Protein AF-A0A8S1JRQ9-F1 (afdb_monomer_lite)

Radius of gyration: 29.04 Å; chains: 1; bounding box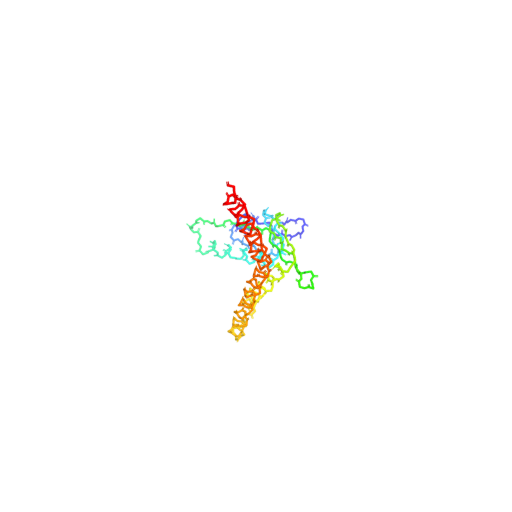: 56×47×86 Å

Structure (mmCIF, N/CA/C/O backbone):
data_AF-A0A8S1JRQ9-F1
#
_entry.id   AF-A0A8S1JRQ9-F1
#
loop_
_atom_site.group_PDB
_atom_site.id
_atom_site.type_symbol
_atom_site.label_atom_id
_atom_site.label_alt_id
_atom_site.label_comp_id
_atom_site.label_asym_id
_atom_site.label_entity_id
_atom_site.label_seq_id
_atom_site.pdbx_PDB_ins_code
_atom_site.Cartn_x
_atom_site.Cartn_y
_atom_site.Cartn_z
_atom_site.occupancy
_atom_site.B_iso_or_equiv
_atom_site.auth_seq_id
_atom_site.auth_comp_id
_atom_site.auth_asym_id
_atom_site.auth_atom_id
_atom_site.pdbx_PDB_model_num
ATOM 1 N N . MET A 1 1 ? -25.146 -6.035 11.690 1.00 70.75 1 MET A N 1
ATOM 2 C CA . MET A 1 1 ? -24.044 -6.296 12.647 1.00 70.75 1 MET A CA 1
ATOM 3 C C . MET A 1 1 ? -22.843 -6.888 11.926 1.00 70.75 1 MET A C 1
ATOM 5 O O . MET A 1 1 ? -21.746 -6.391 12.123 1.00 70.75 1 MET A O 1
ATOM 9 N N . PHE A 1 2 ? -23.060 -7.849 11.030 1.00 82.31 2 PHE A N 1
ATOM 10 C CA . PHE A 1 2 ? -22.049 -8.337 10.097 1.00 82.31 2 PHE A CA 1
ATOM 11 C C . PHE A 1 2 ? -22.573 -8.262 8.660 1.00 82.31 2 PHE A C 1
ATOM 13 O O . PHE A 1 2 ? -23.787 -8.152 8.466 1.00 82.31 2 PHE A O 1
ATOM 20 N N . ASP A 1 3 ? -21.678 -8.304 7.680 1.00 85.69 3 ASP A N 1
ATOM 21 C CA . ASP A 1 3 ? -22.031 -8.532 6.280 1.00 85.69 3 ASP A CA 1
ATOM 22 C C . ASP A 1 3 ? -22.358 -10.031 6.030 1.00 85.69 3 ASP A C 1
ATOM 24 O O . ASP A 1 3 ? -22.179 -10.869 6.925 1.00 85.69 3 ASP A O 1
ATOM 28 N N . PRO A 1 4 ? -22.828 -10.416 4.828 1.00 89.31 4 PRO A N 1
ATOM 29 C CA . PRO A 1 4 ? -23.092 -11.818 4.490 1.00 89.31 4 PRO A CA 1
ATOM 30 C C . PRO A 1 4 ? -21.874 -12.749 4.623 1.00 89.31 4 PRO A C 1
ATOM 32 O O . PRO A 1 4 ? -22.044 -13.954 4.804 1.00 89.31 4 PRO A O 1
ATOM 35 N N . LYS A 1 5 ? -20.649 -12.209 4.562 1.00 87.38 5 LYS A N 1
ATOM 36 C CA . LYS A 1 5 ? -19.386 -12.936 4.757 1.00 87.38 5 LYS A CA 1
ATOM 37 C C . LYS A 1 5 ? -18.920 -12.953 6.219 1.00 87.38 5 LYS A C 1
ATOM 39 O O . LYS A 1 5 ? -17.819 -13.422 6.494 1.00 87.38 5 LYS A O 1
ATOM 44 N N . LYS A 1 6 ? -19.764 -12.508 7.159 1.00 91.88 6 LYS A N 1
ATOM 45 C CA . LYS A 1 6 ? -19.490 -12.419 8.604 1.00 91.88 6 LYS A CA 1
ATOM 46 C C . LYS A 1 6 ? -18.386 -11.413 8.979 1.00 91.88 6 LYS A C 1
ATOM 48 O O . LYS A 1 6 ? -17.760 -11.558 10.025 1.00 91.88 6 LYS A O 1
ATOM 53 N N . GLN A 1 7 ? -18.177 -10.378 8.171 1.00 92.69 7 GLN A N 1
ATOM 54 C CA . GLN A 1 7 ? -17.266 -9.261 8.441 1.00 92.69 7 GLN A CA 1
ATOM 55 C C . GLN A 1 7 ? -17.974 -8.137 9.206 1.00 92.69 7 GLN A C 1
ATOM 57 O O . GLN A 1 7 ? -19.163 -7.885 9.007 1.00 92.69 7 GLN A O 1
ATOM 62 N N . LEU A 1 8 ? -17.250 -7.440 10.083 1.00 95.12 8 LEU A N 1
ATOM 63 C CA . LEU A 1 8 ? -17.769 -6.304 10.848 1.00 95.12 8 LEU A CA 1
ATOM 64 C C . LEU A 1 8 ? -17.965 -5.076 9.951 1.00 95.12 8 LEU A C 1
ATOM 66 O O . LEU A 1 8 ? -17.027 -4.617 9.304 1.00 95.12 8 LEU A O 1
ATOM 70 N N . LEU A 1 9 ? -19.175 -4.512 9.950 1.00 95.31 9 LEU A N 1
ATOM 71 C CA . LEU A 1 9 ? -19.476 -3.274 9.225 1.00 95.31 9 LEU A CA 1
ATOM 72 C C . LEU A 1 9 ? -18.917 -2.066 9.987 1.00 95.31 9 LEU A C 1
ATOM 74 O O . LEU A 1 9 ? -19.344 -1.812 11.123 1.00 95.31 9 LEU A O 1
ATOM 78 N N . VAL A 1 10 ? -18.043 -1.290 9.344 1.00 95.62 10 VAL A N 1
ATOM 79 C CA . VAL A 1 10 ? -17.538 -0.021 9.891 1.00 95.62 10 VAL A CA 1
ATOM 80 C C . VAL A 1 10 ? -18.093 1.202 9.153 1.00 95.62 10 VAL A C 1
ATOM 82 O O . VAL A 1 10 ? -18.727 1.087 8.097 1.00 95.62 10 VAL A O 1
ATOM 85 N N . ASP A 1 11 ? -17.957 2.373 9.767 1.00 94.44 11 ASP A N 1
ATOM 86 C CA . ASP A 1 11 ? -18.175 3.671 9.124 1.00 94.44 11 ASP A CA 1
ATOM 87 C C . ASP A 1 11 ? -16.890 4.205 8.462 1.00 94.44 11 ASP A C 1
ATOM 89 O O . ASP A 1 11 ? -15.847 3.546 8.467 1.00 94.44 11 ASP A O 1
ATOM 93 N N . ASP A 1 12 ? -16.964 5.412 7.897 1.00 94.69 12 ASP A N 1
ATOM 94 C CA . ASP A 1 12 ? -15.836 6.064 7.219 1.00 94.69 12 ASP A CA 1
ATOM 95 C C . ASP A 1 12 ? -14.702 6.452 8.182 1.00 94.69 12 ASP A C 1
ATOM 97 O O . ASP A 1 12 ? -13.650 6.895 7.742 1.00 94.69 12 ASP A O 1
ATOM 101 N N . TYR A 1 13 ? -14.876 6.286 9.493 1.00 95.12 13 TYR A N 1
ATOM 102 C CA . TYR A 1 13 ? -13.862 6.545 10.519 1.00 95.12 13 TYR A CA 1
ATOM 103 C C . TYR A 1 13 ? -13.372 5.252 11.182 1.00 95.12 13 TYR A C 1
ATOM 105 O O . TYR A 1 13 ? -12.676 5.310 12.200 1.00 95.12 13 TYR A O 1
ATOM 113 N N . LEU A 1 14 ? -13.715 4.099 10.592 1.00 96.25 14 LEU A N 1
ATOM 114 C CA . LEU A 1 14 ? -13.338 2.752 11.021 1.00 96.25 14 LEU A CA 1
ATOM 115 C C . LEU A 1 14 ? -13.926 2.333 12.375 1.00 96.25 14 LEU A C 1
ATOM 117 O O . LEU A 1 14 ? -13.417 1.419 13.028 1.00 96.25 14 LEU A O 1
ATOM 121 N N . LYS A 1 15 ? -15.026 2.967 12.794 1.00 95.19 15 LYS A N 1
ATOM 122 C CA . LYS A 1 15 ? -15.788 2.567 13.981 1.00 95.19 15 LYS A CA 1
ATOM 123 C C . LYS A 1 15 ? -16.842 1.547 13.605 1.00 95.19 15 LYS A C 1
ATOM 125 O O . LYS A 1 15 ? -17.473 1.655 12.554 1.00 95.19 15 LYS A O 1
ATOM 130 N N . ILE A 1 16 ? -17.092 0.571 14.473 1.00 95.12 16 ILE A N 1
ATOM 131 C CA . ILE A 1 16 ? -18.178 -0.379 14.226 1.00 95.12 16 ILE A CA 1
ATOM 132 C C . ILE A 1 16 ? -19.524 0.345 14.321 1.00 95.12 16 ILE A C 1
ATOM 134 O O . ILE A 1 16 ? -19.787 1.108 15.253 1.00 95.12 16 ILE A O 1
ATOM 138 N N . ARG A 1 17 ? -20.429 0.079 13.375 1.00 90.25 17 ARG A N 1
ATOM 139 C CA . ARG A 1 17 ? -21.698 0.829 13.282 1.00 90.25 17 ARG A CA 1
ATOM 140 C C . ARG A 1 17 ? -22.593 0.711 14.520 1.00 90.25 17 ARG A C 1
ATOM 142 O O . ARG A 1 17 ? -23.426 1.578 14.755 1.00 90.25 17 ARG A O 1
ATOM 149 N N . THR A 1 18 ? -22.434 -0.347 15.312 1.00 91.81 18 THR A N 1
ATOM 150 C CA . THR A 1 18 ? -23.216 -0.587 16.536 1.00 91.81 18 THR A CA 1
ATOM 151 C C . THR A 1 18 ? -22.615 0.048 17.791 1.00 91.81 18 THR A C 1
ATOM 153 O O . THR A 1 18 ? -23.298 0.108 18.807 1.00 91.81 18 THR A O 1
ATOM 156 N N . ASN A 1 19 ? -21.350 0.484 17.768 1.00 92.12 19 ASN A N 1
ATOM 157 C CA . ASN A 1 19 ? -20.678 1.073 18.926 1.00 92.12 19 ASN A CA 1
ATOM 158 C C . ASN A 1 19 ? -19.552 2.019 18.487 1.00 92.12 19 ASN A C 1
ATOM 160 O O . ASN A 1 19 ? -18.517 1.592 17.985 1.00 92.12 19 ASN A O 1
ATOM 164 N N . GLN A 1 20 ? -19.732 3.307 18.769 1.00 89.31 20 GLN A N 1
ATOM 165 C CA . GLN A 1 20 ? -18.825 4.382 18.361 1.00 89.31 20 GLN A CA 1
ATOM 166 C C . GLN A 1 20 ? -17.500 4.438 19.146 1.00 89.31 20 GLN A C 1
ATOM 168 O O . GLN A 1 20 ? -16.623 5.232 18.803 1.00 89.31 20 GLN A O 1
ATOM 173 N N . ASN A 1 21 ? -17.345 3.597 20.174 1.00 92.56 21 ASN A N 1
ATOM 174 C CA . ASN A 1 21 ? -16.122 3.466 20.971 1.00 92.56 21 ASN A CA 1
ATOM 175 C C . ASN A 1 21 ? -15.263 2.261 20.559 1.00 92.56 21 ASN A C 1
ATOM 177 O O . ASN A 1 21 ? -14.182 2.073 21.113 1.00 92.56 21 ASN A O 1
ATOM 181 N N . ILE A 1 22 ? -15.733 1.430 19.624 1.00 94.88 22 ILE A N 1
ATOM 182 C CA . ILE A 1 22 ? -15.002 0.255 19.144 1.00 94.88 22 ILE A CA 1
ATOM 183 C C . ILE A 1 22 ? -14.605 0.490 17.688 1.00 94.88 22 ILE A C 1
ATOM 185 O O . ILE A 1 22 ? -15.445 0.808 16.846 1.00 94.88 22 ILE A O 1
ATOM 189 N N . TYR A 1 23 ? -13.321 0.300 17.401 1.00 95.75 23 TYR A N 1
ATOM 190 C CA . TYR A 1 23 ? -12.744 0.414 16.065 1.00 95.75 23 TYR A CA 1
ATOM 191 C C . TYR A 1 23 ? -12.416 -0.967 15.509 1.00 95.75 23 TYR A C 1
ATOM 193 O O . TYR A 1 23 ? -12.222 -1.916 16.271 1.00 95.75 23 TYR A O 1
ATOM 201 N N . CYS A 1 24 ? -12.342 -1.080 14.187 1.00 96.12 24 CYS A N 1
ATOM 202 C CA . CYS A 1 24 ? -11.981 -2.325 13.525 1.00 96.12 24 CYS A CA 1
ATOM 203 C C . CYS A 1 24 ? -11.099 -2.068 12.297 1.00 96.12 24 CYS A C 1
ATOM 205 O O . CYS A 1 24 ? -11.337 -1.115 11.559 1.00 96.12 24 CYS A O 1
ATOM 207 N N . ALA A 1 25 ? -10.098 -2.925 12.088 1.00 96.50 25 ALA A N 1
ATOM 208 C CA . ALA A 1 25 ? -9.165 -2.871 10.963 1.00 96.50 25 ALA A CA 1
ATOM 209 C C . ALA A 1 25 ? -8.839 -4.280 10.443 1.00 96.50 25 ALA A C 1
ATOM 211 O O . ALA A 1 25 ? -9.051 -5.280 11.133 1.00 96.50 25 ALA A O 1
ATOM 212 N N . GLY A 1 26 ? -8.287 -4.338 9.236 1.00 95.44 26 GLY A N 1
ATOM 213 C CA . GLY A 1 26 ? -7.858 -5.545 8.550 1.00 95.44 26 GLY A CA 1
ATOM 214 C C . GLY A 1 26 ? -9.008 -6.390 8.011 1.00 95.44 26 GLY A C 1
ATOM 215 O O . GLY A 1 26 ? -10.133 -5.932 7.789 1.00 95.44 26 GLY A O 1
ATOM 216 N N . ASP A 1 27 ? -8.703 -7.666 7.805 1.00 95.25 27 ASP A N 1
ATOM 217 C CA . ASP A 1 27 ? -9.542 -8.609 7.060 1.00 95.25 27 ASP A CA 1
ATOM 218 C C . ASP A 1 27 ? -10.890 -8.921 7.734 1.00 95.25 27 ASP A C 1
ATOM 220 O O . ASP A 1 27 ? -11.824 -9.390 7.081 1.00 95.25 27 ASP A O 1
ATOM 224 N N . ILE A 1 28 ? -11.006 -8.651 9.039 1.00 94.88 28 ILE A N 1
ATOM 225 C CA . ILE A 1 28 ? -12.204 -8.929 9.842 1.00 94.88 28 ILE A CA 1
ATOM 226 C C . ILE A 1 28 ? -13.311 -7.876 9.662 1.00 94.88 28 ILE A C 1
ATOM 228 O O . ILE A 1 28 ? -14.465 -8.139 10.007 1.00 94.88 28 ILE A O 1
ATOM 232 N N . CYS A 1 29 ? -13.003 -6.700 9.106 1.00 94.44 29 CYS A N 1
ATOM 233 C CA . CYS A 1 29 ? -13.991 -5.651 8.841 1.00 94.44 29 CYS A CA 1
ATOM 234 C C . CYS A 1 29 ? -14.134 -5.295 7.369 1.00 94.44 29 CYS A C 1
ATOM 236 O O . CYS A 1 29 ? -13.250 -5.529 6.547 1.00 94.44 29 CYS A O 1
ATOM 238 N N . ILE A 1 30 ? -15.258 -4.656 7.063 1.00 94.44 30 ILE A N 1
ATOM 239 C CA . ILE A 1 30 ? -15.578 -4.097 5.759 1.00 94.44 30 ILE A CA 1
ATOM 240 C C . ILE A 1 30 ? -15.992 -2.633 5.911 1.00 94.44 30 ILE A C 1
ATOM 242 O O . ILE A 1 30 ? -16.908 -2.297 6.671 1.00 94.44 30 ILE A O 1
ATOM 246 N N . SER A 1 31 ? -15.268 -1.766 5.203 1.00 93.31 31 SER A N 1
ATOM 247 C CA . SER A 1 31 ? -15.554 -0.336 5.117 1.00 93.31 31 SER A CA 1
ATOM 248 C C . SER A 1 31 ? -16.579 -0.044 4.016 1.00 93.31 31 SER A C 1
ATOM 250 O O . SER A 1 31 ? -16.931 -0.921 3.221 1.00 93.31 31 SER A O 1
ATOM 252 N N . SER A 1 32 ? -17.046 1.203 3.945 1.00 89.75 32 SER A N 1
ATOM 253 C CA . SER A 1 32 ? -17.873 1.706 2.839 1.00 89.75 32 SER A CA 1
ATOM 254 C C . SER A 1 32 ? -17.171 1.618 1.478 1.00 89.75 32 SER A C 1
ATOM 256 O O . SER A 1 32 ? -17.846 1.470 0.461 1.00 89.75 32 SER A O 1
ATOM 258 N N . GLN A 1 33 ? -15.836 1.658 1.456 1.00 90.25 33 GLN A N 1
ATOM 259 C CA . GLN A 1 33 ? -15.036 1.571 0.240 1.00 90.25 33 GLN A CA 1
ATOM 260 C C . GLN A 1 33 ? -14.955 0.144 -0.326 1.00 90.25 33 GLN A C 1
ATOM 262 O O . GLN A 1 33 ? -14.694 -0.021 -1.517 1.00 90.25 33 GLN A O 1
ATOM 267 N N . ASN A 1 34 ? -15.211 -0.884 0.495 1.00 90.12 34 ASN A N 1
ATOM 268 C CA . ASN A 1 34 ? -15.092 -2.296 0.112 1.00 90.12 34 ASN A CA 1
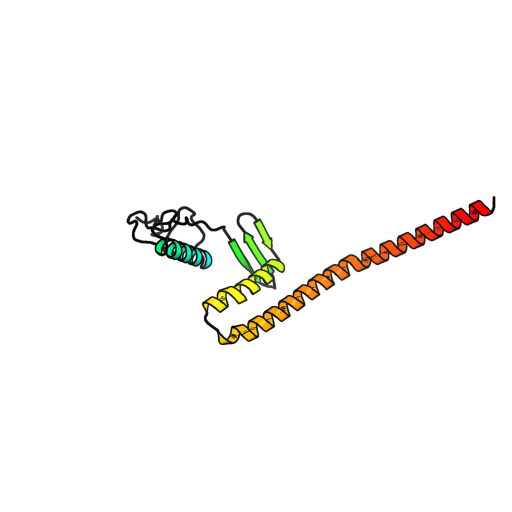ATOM 269 C C . ASN A 1 34 ? -13.743 -2.612 -0.569 1.00 90.12 34 ASN A C 1
ATOM 271 O O . ASN A 1 34 ? -13.676 -3.264 -1.612 1.00 90.12 34 ASN A O 1
ATOM 275 N N . GLU A 1 35 ? -12.664 -2.102 0.023 1.00 90.75 35 GLU A N 1
ATOM 276 C CA . GLU A 1 35 ? -11.305 -2.252 -0.477 1.00 90.75 35 GLU A CA 1
ATOM 277 C C . GLU A 1 35 ? -10.816 -3.708 -0.438 1.00 90.75 35 GLU A C 1
ATOM 279 O O . GLU A 1 35 ? -11.235 -4.523 0.395 1.00 90.75 35 GLU A O 1
ATOM 284 N N . THR A 1 36 ? -9.865 -4.030 -1.317 1.00 90.75 36 THR A N 1
ATOM 285 C CA . THR A 1 36 ? -9.195 -5.335 -1.305 1.00 90.75 36 THR A CA 1
ATOM 286 C C . THR A 1 36 ? -8.421 -5.533 -0.003 1.00 90.75 36 THR A C 1
ATOM 288 O O . THR A 1 36 ? -7.626 -4.686 0.411 1.00 90.75 36 THR A O 1
ATOM 291 N N . LYS A 1 37 ? -8.618 -6.700 0.613 1.00 92.44 37 LYS A N 1
ATOM 292 C CA . LYS A 1 37 ? -8.003 -7.090 1.885 1.00 92.44 37 LYS A CA 1
ATOM 293 C C . LYS A 1 37 ? -6.517 -7.384 1.692 1.00 92.44 37 LYS A C 1
ATOM 295 O O . LYS A 1 37 ? -6.130 -8.434 1.188 1.00 92.44 37 LYS A O 1
ATOM 300 N N . THR A 1 38 ? -5.700 -6.381 2.002 1.00 92.12 38 THR A N 1
ATOM 301 C CA . THR A 1 38 ? -4.244 -6.383 1.832 1.00 92.12 38 THR A CA 1
ATOM 302 C C . THR A 1 38 ? -3.567 -5.849 3.090 1.00 92.12 38 THR A C 1
ATOM 304 O O . THR A 1 38 ? -4.164 -5.073 3.838 1.00 92.12 38 THR A O 1
ATOM 307 N N . ALA A 1 39 ? -2.296 -6.208 3.296 1.00 89.81 39 ALA A N 1
ATOM 308 C CA . ALA A 1 39 ? -1.504 -5.680 4.408 1.00 89.81 39 ALA A CA 1
ATOM 309 C C . ALA A 1 39 ? -1.416 -4.142 4.379 1.00 89.81 39 ALA A C 1
ATOM 311 O O . ALA A 1 39 ? -1.586 -3.510 5.414 1.00 89.81 39 ALA A O 1
ATOM 312 N N . PHE A 1 40 ? -1.258 -3.547 3.190 1.00 88.56 40 PHE A N 1
ATOM 313 C CA . PHE A 1 40 ? -1.265 -2.092 3.011 1.00 88.56 40 PHE A CA 1
ATOM 314 C C . PHE A 1 40 ? -2.592 -1.460 3.457 1.00 88.56 40 PHE A C 1
ATOM 316 O O . PHE A 1 40 ? -2.600 -0.469 4.182 1.00 88.56 40 PHE A O 1
ATOM 323 N N . ALA A 1 41 ? -3.732 -2.051 3.081 1.00 93.06 41 ALA A N 1
ATOM 324 C CA . ALA A 1 41 ? -5.030 -1.551 3.526 1.00 93.06 41 ALA A CA 1
ATOM 325 C C . ALA A 1 41 ? -5.184 -1.629 5.052 1.00 93.06 41 ALA A C 1
ATOM 327 O O . ALA A 1 41 ? -5.652 -0.667 5.661 1.00 93.06 41 ALA A O 1
ATOM 328 N N . ALA A 1 42 ? -4.753 -2.736 5.665 1.00 94.38 42 ALA A N 1
ATOM 329 C CA . ALA A 1 42 ? -4.788 -2.923 7.113 1.00 94.38 42 ALA A CA 1
ATOM 330 C C . ALA A 1 42 ? -3.877 -1.928 7.857 1.00 94.38 42 ALA A C 1
ATOM 332 O O . ALA A 1 42 ? -4.279 -1.382 8.885 1.00 94.38 42 ALA A O 1
ATOM 333 N N . GLU A 1 43 ? -2.685 -1.653 7.323 1.00 92.69 43 GLU A N 1
ATOM 334 C CA . GLU A 1 43 ? -1.752 -0.649 7.847 1.00 92.69 43 GLU A CA 1
ATOM 335 C C . GLU A 1 43 ? -2.381 0.749 7.828 1.00 92.69 43 GLU A C 1
ATOM 337 O O . GLU A 1 43 ? -2.508 1.381 8.877 1.00 92.69 43 GLU A O 1
ATOM 342 N N . MET A 1 44 ? -2.900 1.183 6.675 1.00 94.06 44 MET A N 1
ATOM 343 C CA . MET A 1 44 ? -3.566 2.484 6.534 1.00 94.06 44 MET A CA 1
ATOM 344 C C . MET A 1 44 ? -4.790 2.625 7.452 1.00 94.06 44 MET A C 1
ATOM 346 O O . MET A 1 44 ? -5.059 3.706 7.983 1.00 94.06 44 MET A O 1
ATOM 350 N N . GLN A 1 45 ? -5.540 1.538 7.662 1.00 96.19 45 GLN A N 1
ATOM 351 C CA . GLN A 1 45 ? -6.642 1.512 8.626 1.00 96.19 45 GLN A CA 1
ATOM 352 C C . GLN A 1 45 ? -6.137 1.725 10.056 1.00 96.19 45 GLN A C 1
ATOM 354 O O . GLN A 1 45 ? -6.674 2.564 10.782 1.00 96.19 45 GLN A O 1
ATOM 359 N N . GLY A 1 46 ? -5.077 1.014 10.445 1.00 96.00 46 GLY A N 1
ATOM 360 C CA . GLY A 1 46 ? -4.429 1.170 11.745 1.00 96.00 46 GLY A CA 1
ATOM 361 C C . GLY A 1 46 ? -3.930 2.595 11.988 1.00 96.00 46 GLY A C 1
ATOM 362 O O . GLY A 1 46 ? -4.202 3.166 13.046 1.00 96.00 46 GLY A O 1
ATOM 363 N N . GLU A 1 47 ? -3.277 3.207 10.998 1.00 95.44 47 GLU A N 1
ATOM 364 C CA . GLU A 1 47 ? -2.793 4.588 11.088 1.00 95.44 47 GLU A CA 1
ATOM 365 C C . GLU A 1 47 ? -3.924 5.596 11.313 1.00 95.44 47 GLU A C 1
ATOM 367 O O . GLU A 1 47 ? -3.801 6.505 12.138 1.00 95.44 47 GLU A O 1
ATOM 372 N N . ILE A 1 48 ? -5.046 5.442 10.606 1.00 95.12 48 ILE A N 1
ATOM 373 C CA . ILE A 1 48 ? -6.193 6.347 10.743 1.00 95.12 48 ILE A CA 1
ATOM 374 C C . ILE A 1 48 ? -6.871 6.178 12.101 1.00 95.12 48 ILE A C 1
ATOM 376 O O . ILE A 1 48 ? -7.192 7.178 12.748 1.00 95.12 48 ILE A O 1
ATOM 380 N N . ILE A 1 49 ? -7.035 4.940 12.574 1.00 96.00 49 ILE A N 1
ATOM 381 C CA . ILE A 1 49 ? -7.557 4.672 13.920 1.00 96.00 49 ILE A CA 1
ATOM 382 C C . ILE A 1 49 ? -6.647 5.316 14.969 1.00 96.00 49 ILE A C 1
ATOM 384 O O . ILE A 1 49 ? -7.128 6.059 15.825 1.00 96.00 49 ILE A O 1
ATOM 388 N N . ALA A 1 50 ? -5.332 5.099 14.878 1.00 96.00 50 ALA A N 1
ATOM 389 C CA . ALA A 1 50 ? -4.362 5.680 15.801 1.00 96.00 50 ALA A CA 1
ATOM 390 C C . ALA A 1 50 ? -4.400 7.216 15.778 1.00 96.00 50 ALA A C 1
ATOM 392 O O . ALA A 1 50 ? -4.389 7.858 16.833 1.00 96.00 50 ALA A O 1
ATOM 393 N N . TYR A 1 51 ? -4.504 7.817 14.589 1.00 94.44 51 TYR A N 1
ATOM 394 C CA . TYR A 1 51 ? -4.644 9.261 14.433 1.00 94.44 51 TYR A CA 1
ATOM 395 C C . TYR A 1 51 ? -5.905 9.790 15.128 1.00 94.44 51 TYR A C 1
ATOM 397 O O . TYR A 1 51 ? -5.812 10.753 15.894 1.00 94.44 51 TYR A O 1
ATOM 405 N N . ASN A 1 52 ? -7.057 9.155 14.894 1.00 94.44 52 ASN A N 1
ATOM 406 C CA . ASN A 1 52 ? -8.348 9.565 15.450 1.00 94.44 52 ASN A CA 1
ATOM 407 C C . ASN A 1 52 ? -8.388 9.402 16.976 1.00 94.44 52 ASN A C 1
ATOM 409 O O . ASN A 1 52 ? -8.873 10.290 17.675 1.00 94.44 52 ASN A O 1
ATOM 413 N N . LEU A 1 53 ? -7.805 8.322 17.506 1.00 93.81 53 LEU A N 1
ATOM 414 C CA . LEU A 1 53 ? -7.677 8.098 18.948 1.00 93.81 53 LEU A CA 1
ATOM 415 C C . LEU A 1 53 ? -6.773 9.133 19.628 1.00 93.81 53 LEU A C 1
ATOM 417 O O . LEU A 1 53 ? -7.066 9.570 20.738 1.00 93.81 53 LEU A O 1
ATOM 421 N N . LYS A 1 54 ? -5.687 9.552 18.968 1.00 94.19 54 LYS A N 1
ATOM 422 C CA . LYS A 1 54 ? -4.764 10.569 19.497 1.00 94.19 54 LYS A CA 1
ATOM 423 C C . LYS A 1 54 ? -5.345 11.987 19.446 1.00 94.19 54 LYS A C 1
ATOM 425 O O . LYS A 1 54 ? -4.880 12.865 20.172 1.00 94.19 54 LYS A O 1
ATOM 430 N N . HIS A 1 55 ? -6.352 12.226 18.607 1.00 91.38 55 HIS A N 1
ATOM 431 C CA . HIS A 1 55 ? -6.923 13.554 18.376 1.00 91.38 55 HIS A CA 1
ATOM 432 C C . HIS A 1 55 ? -8.459 13.585 18.505 1.00 91.38 55 HIS A C 1
ATOM 434 O O . HIS A 1 55 ? -9.134 14.043 17.583 1.00 91.38 55 HIS A O 1
ATOM 440 N N . PRO A 1 56 ? -9.032 13.190 19.658 1.00 82.38 56 PRO A N 1
ATOM 441 C CA . PRO A 1 56 ? -10.482 13.032 19.814 1.00 82.38 56 PRO A CA 1
ATOM 442 C C . PRO A 1 56 ? -11.272 14.347 19.699 1.00 82.38 56 PRO A C 1
ATOM 444 O O . PRO A 1 56 ? -12.455 14.324 19.382 1.00 82.38 56 PRO A O 1
ATOM 447 N N . ASN A 1 57 ? -10.615 15.490 19.928 1.00 84.75 57 ASN A N 1
ATOM 448 C CA . ASN A 1 57 ? -11.225 16.826 19.889 1.00 84.75 57 ASN A CA 1
ATOM 449 C C . ASN A 1 57 ? -10.900 17.605 18.602 1.00 84.75 57 ASN A C 1
ATOM 451 O O . ASN A 1 57 ? -11.186 18.798 18.517 1.00 84.75 57 ASN A O 1
ATOM 455 N N . LYS A 1 58 ? -10.238 16.973 17.625 1.00 83.44 58 LYS A N 1
ATOM 456 C CA . LYS A 1 58 ? -9.967 17.572 16.311 1.00 83.44 58 LYS A CA 1
ATOM 457 C C . LYS A 1 58 ? -10.902 16.978 15.263 1.00 83.44 58 LYS A C 1
ATOM 459 O O . LYS A 1 58 ? -11.652 16.044 15.529 1.00 83.44 58 LYS A O 1
ATOM 464 N N . GLN A 1 59 ? -10.830 17.521 14.052 1.00 85.25 59 GLN A N 1
ATOM 465 C CA . GLN A 1 59 ? -11.486 16.924 12.900 1.00 85.25 59 GLN A CA 1
ATOM 466 C C . GLN A 1 59 ? -10.946 15.504 12.686 1.00 85.25 59 GLN A C 1
ATOM 468 O O . GLN A 1 59 ? -9.768 15.310 12.382 1.00 85.25 59 GLN A O 1
ATOM 473 N N . ILE A 1 60 ? -11.819 14.522 12.901 1.00 89.12 60 ILE A N 1
ATOM 474 C CA . ILE A 1 60 ? -11.531 13.108 12.675 1.00 89.12 60 ILE A CA 1
ATOM 475 C C . ILE A 1 60 ? -11.229 12.870 11.194 1.00 89.12 60 ILE A C 1
ATOM 477 O O . ILE A 1 60 ? -11.873 13.432 10.307 1.00 89.12 60 ILE A O 1
ATOM 481 N N . LYS A 1 61 ? -10.216 12.047 10.933 1.00 92.50 61 LYS A N 1
ATOM 482 C CA . LYS A 1 61 ? -9.768 11.692 9.591 1.00 92.50 61 LYS A CA 1
ATOM 483 C C . LYS A 1 61 ? -10.605 10.524 9.083 1.00 92.50 61 LYS A C 1
ATOM 485 O O . LYS A 1 61 ? -10.652 9.476 9.731 1.00 92.50 61 LYS A O 1
ATOM 490 N N . SER A 1 62 ? -11.254 10.715 7.939 1.00 94.50 62 SER A N 1
ATOM 491 C CA . SER A 1 62 ? -11.954 9.645 7.235 1.00 94.50 62 SER A CA 1
ATOM 492 C C . SER A 1 62 ? -10.966 8.719 6.526 1.00 94.50 62 SER A C 1
ATOM 494 O O . SER A 1 62 ? -9.896 9.141 6.076 1.00 94.50 62 SER A O 1
ATOM 496 N N . TYR A 1 63 ? -11.341 7.453 6.420 1.00 95.44 63 TYR A N 1
ATOM 497 C CA . TYR A 1 63 ? -10.617 6.420 5.713 1.00 95.44 63 TYR A CA 1
ATOM 498 C C . TYR A 1 63 ? -10.941 6.441 4.229 1.00 95.44 63 TYR A C 1
ATOM 500 O O . TYR A 1 63 ? -12.099 6.400 3.823 1.00 95.44 63 TYR A O 1
ATOM 508 N N . TRP A 1 64 ? -9.879 6.506 3.436 1.00 93.56 64 TRP A N 1
ATOM 509 C CA . TRP A 1 64 ? -9.913 6.329 1.998 1.00 93.56 64 TRP A CA 1
ATOM 510 C C . TRP A 1 64 ? -8.511 5.954 1.527 1.00 93.56 64 TRP A C 1
ATOM 512 O O . TRP A 1 64 ? -7.535 6.591 1.936 1.00 93.56 64 TRP A O 1
ATOM 522 N N . ILE A 1 65 ? -8.405 4.940 0.673 1.00 92.69 65 ILE A N 1
ATOM 523 C CA . ILE A 1 65 ? -7.142 4.559 0.029 1.00 92.69 65 ILE A CA 1
ATOM 524 C C . ILE A 1 65 ? -7.361 4.255 -1.451 1.00 92.69 65 ILE A C 1
ATOM 526 O O . ILE A 1 65 ? -8.401 3.706 -1.796 1.00 92.69 65 ILE A O 1
ATOM 530 N N . PRO A 1 66 ? -6.410 4.543 -2.346 1.00 89.31 66 PRO A N 1
ATOM 531 C CA . PRO A 1 66 ? -6.561 4.141 -3.730 1.00 89.31 66 PRO A CA 1
ATOM 532 C C . PRO A 1 66 ? -6.328 2.637 -3.909 1.00 89.31 66 PRO A C 1
ATOM 534 O O . PRO A 1 66 ? -5.484 2.041 -3.230 1.00 89.31 66 PRO A O 1
ATOM 537 N N . ASN A 1 67 ? -7.005 2.026 -4.880 1.00 87.31 67 ASN A N 1
ATOM 538 C CA . ASN A 1 67 ? -6.742 0.639 -5.265 1.00 87.31 67 ASN A CA 1
ATOM 539 C C . ASN A 1 67 ? -5.362 0.530 -5.918 1.00 87.31 67 ASN A C 1
ATOM 541 O O . ASN A 1 67 ? -5.192 0.856 -7.091 1.00 87.31 67 ASN A O 1
ATOM 545 N N . THR A 1 68 ? -4.368 0.078 -5.156 1.00 90.25 68 THR A N 1
ATOM 546 C CA . THR A 1 68 ? -2.977 0.008 -5.615 1.00 90.25 68 THR A CA 1
ATOM 547 C C . THR A 1 68 ? -2.421 -1.393 -5.435 1.00 90.25 68 THR A C 1
ATOM 549 O O . THR A 1 68 ? -2.459 -1.943 -4.334 1.00 90.25 68 THR A O 1
ATOM 552 N N . TYR A 1 69 ? -1.869 -1.961 -6.506 1.00 91.12 69 TYR A N 1
ATOM 553 C CA . TYR A 1 69 ? -1.290 -3.300 -6.499 1.00 91.12 69 TYR A CA 1
ATOM 554 C C . TYR A 1 69 ? 0.007 -3.338 -7.286 1.00 91.12 69 TYR A C 1
ATOM 556 O O . TYR A 1 69 ? 0.165 -2.675 -8.312 1.00 91.12 69 TYR A O 1
ATOM 564 N N . ILE A 1 70 ? 0.915 -4.195 -6.837 1.00 93.00 70 ILE A N 1
ATOM 565 C CA . ILE A 1 70 ? 2.093 -4.550 -7.607 1.00 93.00 70 ILE A CA 1
ATOM 566 C C . ILE A 1 70 ? 2.269 -6.061 -7.584 1.00 93.00 70 ILE A C 1
ATOM 568 O O . ILE A 1 70 ? 2.354 -6.681 -6.527 1.00 93.00 70 ILE A O 1
ATOM 572 N N . ILE A 1 71 ? 2.248 -6.669 -8.766 1.00 94.00 71 ILE A N 1
ATOM 573 C CA . ILE A 1 71 ? 2.173 -8.121 -8.920 1.00 94.00 71 ILE A CA 1
ATOM 574 C C . ILE A 1 71 ? 3.350 -8.576 -9.773 1.00 94.00 71 ILE A C 1
ATOM 576 O O . ILE A 1 71 ? 3.474 -8.192 -10.935 1.00 94.00 71 ILE A O 1
ATOM 580 N N . SER A 1 72 ? 4.224 -9.404 -9.202 1.00 94.56 72 SER A N 1
ATOM 581 C CA . SER A 1 72 ? 5.320 -10.035 -9.943 1.00 94.56 72 SER A CA 1
ATOM 582 C C . SER A 1 72 ? 4.777 -11.079 -10.919 1.00 94.56 72 SER A C 1
ATOM 584 O O . SER A 1 72 ? 3.977 -11.925 -10.530 1.00 94.56 72 SER A O 1
ATOM 586 N N . LEU A 1 73 ? 5.252 -11.054 -12.165 1.00 95.31 73 LEU A N 1
ATOM 587 C CA . LEU A 1 73 ? 4.942 -12.060 -13.189 1.00 95.31 73 LEU A CA 1
ATOM 588 C C . LEU A 1 73 ? 6.081 -13.080 -13.381 1.00 95.31 73 LEU A C 1
ATOM 590 O O . LEU A 1 73 ? 5.972 -13.981 -14.209 1.00 95.31 73 LEU A O 1
ATOM 594 N N . GLY A 1 74 ? 7.188 -12.931 -12.647 1.00 88.62 74 GLY A N 1
ATOM 595 C CA . GLY A 1 74 ? 8.425 -13.671 -12.898 1.00 88.62 74 GLY A CA 1
ATOM 596 C C . GLY A 1 74 ? 9.233 -13.096 -14.068 1.00 88.62 74 GLY A C 1
ATOM 597 O O . GLY A 1 74 ? 8.820 -12.150 -14.738 1.00 88.62 74 GLY A O 1
ATOM 598 N N . GLY A 1 75 ? 10.443 -13.625 -14.283 1.00 91.12 75 GLY A N 1
ATOM 599 C CA . GLY A 1 75 ? 11.297 -13.228 -15.411 1.00 91.12 75 GLY A CA 1
ATOM 600 C C . GLY A 1 75 ? 11.603 -11.726 -15.486 1.00 91.12 75 GLY A C 1
ATOM 601 O O . GLY A 1 75 ? 11.596 -11.169 -16.580 1.00 91.12 75 GLY A O 1
ATOM 602 N N . TRP A 1 76 ? 11.849 -11.074 -14.341 1.00 91.94 76 TRP A N 1
ATOM 603 C CA . TRP A 1 76 ? 12.125 -9.628 -14.239 1.00 91.94 76 TRP A CA 1
ATOM 604 C C . TRP A 1 76 ? 10.971 -8.732 -14.717 1.00 91.94 76 TRP A C 1
ATOM 606 O O . TRP A 1 76 ? 11.184 -7.595 -15.139 1.00 91.94 76 TRP A O 1
ATOM 616 N N . LYS A 1 77 ? 9.735 -9.239 -14.671 1.00 94.62 77 LYS A N 1
ATOM 617 C CA . LYS A 1 77 ? 8.526 -8.501 -15.046 1.00 94.62 77 LYS A CA 1
ATOM 618 C C . LYS A 1 77 ? 7.549 -8.446 -13.883 1.00 94.62 77 LYS A C 1
ATOM 620 O O . LYS A 1 77 ? 7.394 -9.406 -13.130 1.00 94.62 77 LYS A O 1
ATOM 625 N N . ALA A 1 78 ? 6.857 -7.324 -13.773 1.00 96.56 78 ALA A N 1
ATOM 626 C CA . ALA A 1 78 ? 5.713 -7.164 -12.891 1.00 96.56 78 ALA A CA 1
ATOM 627 C C . ALA A 1 78 ? 4.656 -6.283 -13.566 1.00 96.56 78 ALA A C 1
ATOM 629 O O . ALA A 1 78 ? 4.910 -5.684 -14.615 1.00 96.56 78 ALA A O 1
ATOM 630 N N . VAL A 1 79 ? 3.478 -6.217 -12.960 1.00 97.38 79 VAL A N 1
ATOM 631 C CA . VAL A 1 79 ? 2.395 -5.304 -13.323 1.00 97.38 79 VAL A CA 1
ATOM 632 C C . VAL A 1 79 ? 2.118 -4.411 -12.132 1.00 97.38 79 VAL A C 1
ATOM 634 O O . VAL A 1 79 ? 1.976 -4.895 -11.010 1.00 97.38 79 VAL A O 1
ATOM 637 N N . PHE A 1 80 ? 2.063 -3.113 -12.389 1.00 95.00 80 PHE A N 1
ATOM 638 C CA . PHE A 1 80 ? 1.612 -2.118 -11.437 1.00 95.00 80 PHE A CA 1
ATOM 639 C C . PHE A 1 80 ? 0.207 -1.665 -11.821 1.00 95.00 80 PHE A C 1
ATOM 641 O O . PHE A 1 80 ? -0.062 -1.400 -12.995 1.00 95.00 80 PHE A O 1
ATOM 648 N N . VAL A 1 81 ? -0.659 -1.564 -10.820 1.00 94.06 81 VAL A N 1
ATOM 649 C CA . VAL A 1 81 ? -2.037 -1.091 -10.935 1.00 94.06 81 VAL A CA 1
ATOM 650 C C . VAL A 1 81 ? -2.234 0.033 -9.927 1.00 94.06 81 VAL A C 1
ATOM 652 O O . VAL A 1 81 ? -1.912 -0.136 -8.752 1.00 94.06 81 VAL A O 1
ATOM 655 N N . PHE A 1 82 ? -2.777 1.157 -10.383 1.00 90.56 82 PHE A N 1
ATOM 656 C CA . PHE A 1 82 ? -3.232 2.264 -9.549 1.00 90.56 82 PHE A CA 1
ATOM 657 C C . PHE A 1 82 ? -4.579 2.743 -10.081 1.00 90.56 82 PHE A C 1
ATOM 659 O O . PHE A 1 82 ? -4.655 3.336 -11.157 1.00 90.56 82 PHE A O 1
ATOM 666 N N . GLU A 1 83 ? -5.646 2.453 -9.345 1.00 89.75 83 GLU A N 1
ATOM 667 C CA . GLU A 1 83 ? -7.026 2.607 -9.799 1.00 89.75 83 GLU A CA 1
ATOM 668 C C . GLU A 1 83 ? -7.239 1.957 -11.177 1.00 89.75 83 GLU A C 1
ATOM 670 O O . GLU A 1 83 ? -7.086 0.747 -11.337 1.00 89.75 83 GLU A O 1
ATOM 675 N N . THR A 1 84 ? -7.564 2.755 -12.194 1.00 90.31 84 THR A N 1
ATOM 676 C CA . THR A 1 84 ? -7.776 2.309 -13.575 1.00 90.31 84 THR A CA 1
ATOM 677 C C . THR A 1 84 ? -6.495 2.305 -14.407 1.00 90.31 84 THR A C 1
ATOM 679 O O . THR A 1 84 ? -6.494 1.811 -15.534 1.00 90.31 84 THR A O 1
ATOM 682 N N . PHE A 1 85 ? -5.405 2.885 -13.901 1.00 91.38 85 PHE A N 1
ATOM 683 C CA . PHE A 1 85 ? -4.128 2.934 -14.598 1.00 91.38 85 PHE A CA 1
ATOM 684 C C . PHE A 1 85 ? -3.349 1.643 -14.354 1.00 91.38 85 PHE A C 1
ATOM 686 O O . PHE A 1 85 ? -3.180 1.201 -13.220 1.00 91.38 85 PHE A O 1
ATOM 693 N N . THR A 1 86 ? -2.864 1.024 -15.427 1.00 95.94 86 THR A N 1
ATOM 694 C CA . THR A 1 86 ? -2.092 -0.218 -15.358 1.00 95.94 86 THR A CA 1
ATOM 695 C C . THR A 1 86 ? -0.932 -0.160 -16.335 1.00 95.94 86 THR A C 1
ATOM 697 O O . THR A 1 86 ? -1.113 0.195 -17.499 1.00 95.94 86 THR A O 1
ATOM 700 N N . PHE A 1 87 ? 0.257 -0.552 -15.884 1.00 95.94 87 PHE A N 1
ATOM 701 C CA . PHE A 1 87 ? 1.402 -0.758 -16.767 1.00 95.94 87 PHE A CA 1
ATOM 702 C C . PHE A 1 87 ? 2.251 -1.939 -16.300 1.00 95.94 87 PHE A C 1
ATOM 704 O O . PHE A 1 87 ? 2.313 -2.266 -15.116 1.00 95.94 87 PHE A O 1
ATOM 711 N N . GLY A 1 88 ? 2.888 -2.610 -17.257 1.00 96.94 88 GLY A N 1
ATOM 712 C CA . GLY A 1 88 ? 3.676 -3.815 -17.022 1.00 96.94 88 GLY A CA 1
ATOM 713 C C . GLY A 1 88 ? 5.120 -3.680 -17.490 1.00 96.94 88 GLY A C 1
ATOM 714 O O . GLY A 1 88 ? 5.473 -2.765 -18.231 1.00 96.94 88 GLY A O 1
ATOM 715 N N . GLY A 1 89 ? 5.954 -4.633 -17.084 1.00 94.88 89 GLY A N 1
ATOM 716 C CA . GLY A 1 89 ? 7.312 -4.806 -17.593 1.00 94.88 89 GLY A CA 1
ATOM 717 C C . GLY A 1 89 ? 8.379 -4.699 -16.512 1.00 94.88 89 GLY A C 1
ATOM 718 O O . GLY A 1 89 ? 8.151 -5.039 -15.350 1.00 94.88 89 GLY A O 1
ATOM 719 N N . PHE A 1 90 ? 9.564 -4.251 -16.921 1.00 92.44 90 PHE A N 1
ATOM 720 C CA . PHE A 1 90 ? 10.740 -4.181 -16.055 1.00 92.44 90 PHE A CA 1
ATOM 721 C C . PHE A 1 90 ? 10.651 -3.054 -15.015 1.00 92.44 90 PHE A C 1
ATOM 723 O O . PHE A 1 90 ? 11.102 -3.223 -13.887 1.00 92.44 90 PHE A O 1
ATOM 730 N N . ILE A 1 91 ? 10.012 -1.926 -15.351 1.00 90.44 91 ILE A N 1
ATOM 731 C CA . ILE A 1 91 ? 9.871 -0.791 -14.423 1.00 90.44 91 ILE A CA 1
ATOM 732 C C . ILE A 1 91 ? 9.039 -1.178 -13.183 1.00 90.44 91 ILE A C 1
ATOM 734 O O . ILE A 1 91 ? 9.560 -1.038 -12.076 1.00 90.44 91 ILE A O 1
ATOM 738 N N . PRO A 1 92 ? 7.820 -1.752 -13.304 1.00 92.44 92 PRO A N 1
ATOM 739 C CA . PRO A 1 92 ? 7.099 -2.280 -12.144 1.00 92.44 92 PRO A CA 1
ATOM 740 C C . PRO A 1 92 ? 7.889 -3.332 -11.359 1.00 92.44 92 PRO A C 1
ATOM 742 O O . PRO A 1 92 ? 7.762 -3.423 -10.144 1.00 92.44 92 PRO A O 1
ATOM 745 N N . TYR A 1 93 ? 8.721 -4.139 -12.023 1.00 91.94 93 TYR A N 1
ATOM 746 C CA . TYR A 1 93 ? 9.541 -5.131 -11.326 1.00 91.94 93 TYR A CA 1
ATOM 747 C C . TYR A 1 93 ? 10.571 -4.463 -10.403 1.00 91.94 93 TYR A C 1
ATOM 749 O O . TYR A 1 93 ? 10.712 -4.866 -9.248 1.00 91.94 93 TYR A O 1
ATOM 757 N N . LEU A 1 94 ? 11.235 -3.403 -10.874 1.00 87.38 94 LEU A N 1
ATOM 758 C CA . LEU A 1 94 ? 12.143 -2.608 -10.045 1.00 87.38 94 LEU A CA 1
ATOM 759 C C . LEU A 1 94 ? 11.410 -1.926 -8.885 1.00 87.38 94 LEU A C 1
ATOM 761 O O . LEU A 1 94 ? 11.905 -1.939 -7.761 1.00 87.38 94 LEU A O 1
ATOM 765 N N . MET A 1 95 ? 10.214 -1.383 -9.132 1.00 86.81 95 MET A N 1
ATOM 766 C CA . MET A 1 95 ? 9.376 -0.802 -8.077 1.00 86.81 95 MET A CA 1
ATOM 767 C C . MET A 1 95 ? 9.020 -1.839 -7.006 1.00 86.81 95 MET A C 1
ATOM 769 O O . MET A 1 95 ? 9.104 -1.552 -5.816 1.00 86.81 95 MET A O 1
ATOM 773 N N . LYS A 1 96 ? 8.671 -3.063 -7.415 1.00 88.94 96 LYS A N 1
ATOM 774 C CA . LYS A 1 96 ? 8.360 -4.168 -6.500 1.00 88.94 96 LYS A CA 1
ATOM 775 C C . LYS A 1 96 ? 9.559 -4.521 -5.633 1.00 88.94 96 LYS A C 1
ATOM 777 O O . LYS A 1 96 ? 9.404 -4.649 -4.423 1.00 88.94 96 LYS A O 1
ATOM 782 N N . LEU A 1 97 ? 10.740 -4.655 -6.243 1.00 83.75 97 LEU A N 1
ATOM 783 C CA . LEU A 1 97 ? 11.974 -4.902 -5.498 1.00 83.75 97 LEU A CA 1
ATOM 784 C C . LEU A 1 97 ? 12.212 -3.804 -4.466 1.00 83.75 97 LEU A C 1
ATOM 786 O O . LEU A 1 97 ? 12.464 -4.122 -3.312 1.00 83.75 97 LEU A O 1
ATOM 790 N N . PHE A 1 98 ? 12.071 -2.537 -4.858 1.00 80.12 98 PHE A N 1
ATOM 791 C CA . PHE A 1 98 ? 12.228 -1.405 -3.949 1.00 80.12 98 PHE A CA 1
ATOM 792 C C . PHE A 1 98 ? 11.258 -1.457 -2.760 1.00 80.12 98 PHE A C 1
ATOM 794 O O . PHE A 1 98 ? 11.685 -1.296 -1.619 1.00 80.12 98 PHE A O 1
ATOM 801 N N . ILE A 1 99 ? 9.972 -1.717 -3.010 1.00 81.06 99 ILE A N 1
ATOM 802 C CA . ILE A 1 99 ? 8.948 -1.778 -1.958 1.00 81.06 99 ILE A CA 1
ATOM 803 C C . ILE A 1 99 ? 9.247 -2.905 -0.967 1.00 81.06 99 ILE A C 1
ATOM 805 O O . ILE A 1 99 ? 9.199 -2.678 0.236 1.00 81.06 99 ILE A O 1
ATOM 809 N N . GLU A 1 100 ? 9.593 -4.106 -1.431 1.00 79.19 100 GLU A N 1
ATOM 810 C CA . GLU A 1 100 ? 9.945 -5.210 -0.524 1.00 79.19 100 GLU A CA 1
ATOM 811 C C . GLU A 1 100 ? 11.172 -4.886 0.322 1.00 79.19 100 GLU A C 1
ATOM 813 O O . GLU A 1 100 ? 11.219 -5.147 1.521 1.00 79.19 100 GLU A O 1
ATOM 818 N N . VAL A 1 101 ? 12.161 -4.279 -0.316 1.00 73.19 101 VAL A N 1
ATOM 819 C CA . VAL A 1 101 ? 13.420 -3.898 0.301 1.00 73.19 101 VAL A CA 1
ATOM 820 C C . VAL A 1 101 ? 13.242 -2.850 1.394 1.00 73.19 101 VAL A C 1
ATOM 822 O O . VAL A 1 101 ? 13.879 -2.964 2.438 1.00 73.19 101 VAL A O 1
ATOM 825 N N . VAL A 1 102 ? 12.408 -1.837 1.164 1.00 69.62 102 VAL A N 1
ATOM 826 C CA . VAL A 1 102 ? 12.199 -0.750 2.127 1.00 69.62 102 VAL A CA 1
ATOM 827 C C . VAL A 1 102 ? 11.128 -1.118 3.141 1.00 69.62 102 VAL A C 1
ATOM 829 O O . VAL A 1 102 ? 11.378 -1.068 4.337 1.00 69.62 102 VAL A O 1
ATOM 832 N N . VAL A 1 103 ? 9.945 -1.510 2.673 1.00 70.75 103 VAL A N 1
ATOM 833 C CA . VAL A 1 103 ? 8.756 -1.650 3.520 1.00 70.75 103 VAL A CA 1
ATOM 834 C C . VAL A 1 103 ? 8.781 -2.973 4.281 1.00 70.75 103 VAL A C 1
ATOM 836 O O . VAL A 1 103 ? 8.617 -2.997 5.497 1.00 70.75 103 VAL A O 1
ATOM 839 N N . VAL A 1 104 ? 9.037 -4.097 3.605 1.00 69.38 104 VAL A N 1
ATOM 840 C CA . VAL A 1 104 ? 8.953 -5.420 4.257 1.00 69.38 104 VAL A CA 1
ATOM 841 C C . VAL A 1 104 ? 10.120 -5.651 5.219 1.00 69.38 104 VAL A C 1
ATOM 843 O O . VAL A 1 104 ? 9.941 -6.295 6.254 1.00 69.38 104 VAL A O 1
ATOM 846 N N . ASN A 1 105 ? 11.309 -5.127 4.914 1.00 63.69 105 ASN A N 1
ATOM 847 C CA . ASN A 1 105 ? 12.457 -5.264 5.813 1.00 63.69 105 ASN A CA 1
ATOM 848 C C . ASN A 1 105 ? 12.337 -4.393 7.069 1.00 63.69 105 ASN A C 1
ATOM 850 O O . ASN A 1 105 ? 12.755 -4.848 8.135 1.00 63.69 105 ASN A O 1
ATOM 854 N N . ASP A 1 106 ? 11.735 -3.204 6.968 1.00 63.22 106 ASP A N 1
ATOM 855 C CA . ASP A 1 106 ? 11.448 -2.358 8.132 1.00 63.22 106 ASP A CA 1
ATOM 856 C C . ASP A 1 106 ? 10.453 -3.056 9.077 1.00 63.22 106 ASP A C 1
ATOM 858 O O . ASP A 1 106 ? 10.729 -3.229 10.265 1.00 63.22 106 ASP A O 1
ATOM 862 N N . PHE A 1 107 ? 9.385 -3.644 8.519 1.00 63.12 107 PHE A N 1
ATOM 863 C CA . PHE A 1 107 ? 8.426 -4.471 9.265 1.00 63.12 107 PHE A CA 1
ATOM 864 C C . PHE A 1 107 ? 9.049 -5.689 9.972 1.00 63.12 107 PHE A C 1
ATOM 866 O O . PHE A 1 107 ? 8.525 -6.149 10.987 1.00 63.12 107 PHE A O 1
ATOM 873 N N . ARG A 1 108 ? 10.155 -6.244 9.455 1.00 60.25 108 ARG A N 1
ATOM 874 C CA . ARG A 1 108 ? 10.833 -7.418 10.040 1.00 60.25 108 ARG A CA 1
ATOM 875 C C . ARG A 1 108 ? 11.816 -7.072 11.163 1.00 60.25 108 ARG A C 1
ATOM 877 O O . ARG A 1 108 ?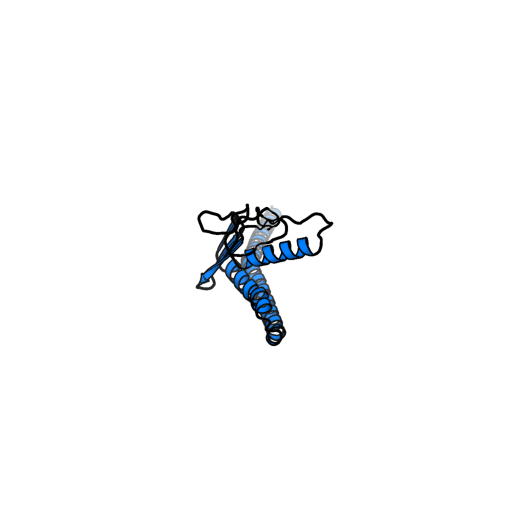 12.364 -7.991 11.767 1.00 60.25 108 ARG A O 1
ATOM 884 N N . GLY A 1 109 ? 12.054 -5.790 11.454 1.00 55.38 109 GLY A N 1
ATOM 885 C CA . GLY A 1 109 ? 12.893 -5.365 12.582 1.00 55.38 109 GLY A CA 1
ATOM 886 C C . GLY A 1 109 ? 14.373 -5.759 12.471 1.00 55.38 109 GLY A C 1
ATOM 887 O O . GLY A 1 109 ? 15.075 -5.820 13.482 1.00 55.38 109 GLY A O 1
ATOM 888 N N . ILE A 1 110 ? 14.888 -6.029 11.265 1.00 55.06 110 ILE A N 1
ATOM 889 C CA . ILE A 1 110 ? 16.292 -6.422 11.058 1.00 55.06 110 ILE A CA 1
ATOM 890 C C . ILE A 1 110 ? 17.171 -5.163 10.974 1.00 55.06 110 ILE A C 1
ATOM 892 O O . ILE A 1 110 ? 17.684 -4.783 9.923 1.00 55.06 110 ILE A O 1
ATOM 896 N N . ILE A 1 111 ? 17.366 -4.510 12.119 1.00 48.84 111 ILE A N 1
ATOM 897 C CA . ILE A 1 111 ? 18.123 -3.252 12.253 1.00 48.84 111 ILE A CA 1
ATOM 898 C C . ILE A 1 111 ? 19.611 -3.415 11.850 1.00 48.84 111 ILE A C 1
ATOM 900 O O . ILE A 1 111 ? 20.232 -2.457 11.400 1.00 48.84 111 ILE A O 1
ATOM 904 N N . GLY A 1 112 ? 20.184 -4.626 11.907 1.00 48.47 112 GLY A N 1
ATOM 905 C CA . GLY A 1 112 ? 21.596 -4.884 11.566 1.00 48.47 112 GLY A CA 1
ATOM 906 C C . GLY A 1 112 ? 21.917 -5.060 10.072 1.00 48.47 112 GLY A C 1
ATOM 907 O O . GLY A 1 112 ? 23.060 -4.870 9.667 1.00 48.47 112 GLY A O 1
ATOM 908 N N . PHE A 1 113 ? 20.930 -5.393 9.233 1.00 50.66 113 PHE A N 1
ATOM 909 C CA . PHE A 1 113 ? 21.125 -5.565 7.781 1.00 50.66 113 PHE A CA 1
ATOM 910 C C . PHE A 1 113 ? 20.879 -4.254 7.012 1.00 50.66 113 PHE A C 1
ATOM 912 O O . PHE A 1 113 ? 21.317 -4.112 5.872 1.00 50.66 113 PHE A O 1
ATOM 919 N N . ASN A 1 114 ? 20.229 -3.273 7.652 1.00 47.69 114 ASN A N 1
ATOM 920 C CA . ASN A 1 114 ? 19.785 -2.016 7.049 1.00 47.69 114 ASN A CA 1
ATOM 921 C C . ASN A 1 114 ? 20.929 -1.153 6.499 1.00 47.69 114 ASN A C 1
ATOM 923 O O . ASN A 1 114 ? 20.766 -0.542 5.452 1.00 47.69 114 ASN A O 1
ATOM 927 N N . THR A 1 115 ? 22.108 -1.128 7.122 1.00 52.59 115 THR A N 1
ATOM 928 C CA . THR A 1 115 ? 23.221 -0.289 6.641 1.00 52.59 115 THR A CA 1
ATOM 929 C C . THR A 1 115 ? 23.895 -0.881 5.401 1.00 52.59 115 THR A C 1
ATOM 931 O O . THR A 1 115 ? 24.123 -0.179 4.419 1.00 52.59 115 THR A O 1
ATOM 934 N N . ILE A 1 116 ? 24.157 -2.193 5.400 1.00 54.44 116 ILE A N 1
ATOM 935 C CA . ILE A 1 116 ? 24.734 -2.898 4.242 1.00 54.44 116 ILE A CA 1
ATOM 936 C C . ILE A 1 116 ? 23.733 -2.895 3.087 1.00 54.44 116 ILE A C 1
ATOM 938 O O . ILE A 1 116 ? 24.098 -2.654 1.940 1.00 54.44 116 ILE A O 1
ATOM 942 N N . HIS A 1 117 ? 22.453 -3.089 3.396 1.00 53.56 117 HIS A N 1
ATOM 943 C CA . HIS A 1 117 ? 21.390 -3.070 2.411 1.00 53.56 117 HIS A CA 1
ATOM 944 C C . HIS A 1 117 ? 21.146 -1.673 1.825 1.00 53.56 117 HIS A C 1
ATOM 946 O O . HIS A 1 117 ? 21.017 -1.555 0.613 1.00 53.56 117 HIS A O 1
ATOM 952 N N . GLN A 1 118 ? 21.176 -0.602 2.627 1.00 54.25 118 GLN A N 1
ATOM 953 C CA . GLN A 1 118 ? 21.114 0.777 2.123 1.00 54.25 118 GLN A CA 1
ATOM 954 C C . GLN A 1 118 ? 22.294 1.108 1.202 1.00 54.25 118 GLN A C 1
ATOM 956 O O . GLN A 1 118 ? 22.089 1.732 0.163 1.00 54.25 118 GLN A O 1
ATOM 961 N N . ILE A 1 119 ? 23.503 0.631 1.519 1.00 62.94 119 ILE A N 1
ATOM 962 C CA . ILE A 1 119 ? 24.675 0.776 0.643 1.00 62.94 119 ILE A CA 1
ATOM 963 C C . ILE A 1 119 ? 24.476 -0.008 -0.659 1.00 62.94 119 ILE A C 1
ATOM 965 O O . ILE A 1 119 ? 24.702 0.532 -1.741 1.00 62.94 119 ILE A O 1
ATOM 969 N N . MET A 1 120 ? 24.009 -1.257 -0.585 1.00 61.72 120 MET A N 1
ATOM 970 C CA . MET A 1 120 ? 23.734 -2.054 -1.782 1.00 61.72 120 MET A CA 1
ATOM 971 C C . MET A 1 120 ? 22.627 -1.438 -2.643 1.00 61.72 120 MET A C 1
ATOM 973 O O . MET A 1 120 ? 22.768 -1.387 -3.861 1.00 61.72 120 MET A O 1
ATOM 977 N N . ASN A 1 121 ? 21.571 -0.902 -2.035 1.00 61.75 121 ASN A N 1
ATOM 978 C CA . ASN A 1 121 ? 20.505 -0.206 -2.749 1.00 61.75 121 ASN A CA 1
ATOM 979 C C . ASN A 1 121 ? 21.023 1.076 -3.396 1.00 61.75 121 ASN A C 1
ATOM 981 O O . ASN A 1 121 ? 20.726 1.314 -4.560 1.00 61.75 121 ASN A O 1
ATOM 985 N N . TYR A 1 122 ? 21.860 1.855 -2.703 1.00 71.06 122 TYR A N 1
ATOM 986 C CA . TYR A 1 122 ? 22.539 3.014 -3.284 1.00 71.06 122 TYR A CA 1
ATOM 987 C C . TYR A 1 122 ? 23.376 2.637 -4.512 1.00 71.06 122 TYR A C 1
ATOM 989 O O . TYR A 1 122 ? 23.281 3.291 -5.549 1.00 71.06 122 TYR A O 1
ATOM 997 N N . ILE A 1 123 ? 24.124 1.533 -4.444 1.00 73.00 123 ILE A N 1
ATOM 998 C CA . ILE A 1 123 ? 24.879 1.002 -5.586 1.00 73.00 123 ILE A CA 1
ATOM 999 C C . ILE A 1 123 ? 23.933 0.622 -6.731 1.00 73.00 123 ILE A C 1
ATOM 1001 O O . ILE A 1 123 ? 24.175 1.005 -7.874 1.00 73.00 123 ILE A O 1
ATOM 1005 N N . VAL A 1 124 ? 22.831 -0.071 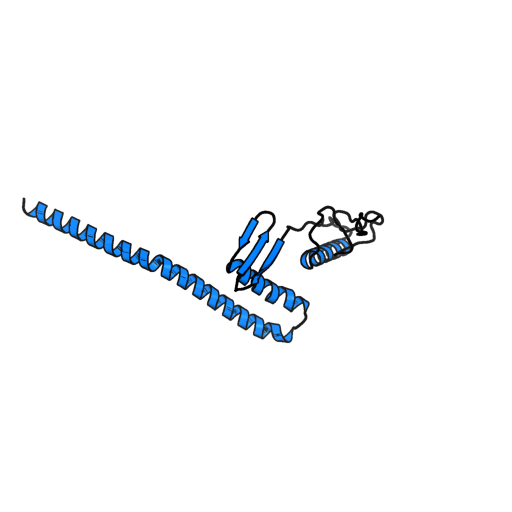-6.440 1.00 69.06 124 VAL A N 1
ATOM 1006 C CA . VAL A 1 124 ? 21.831 -0.438 -7.453 1.00 69.06 124 VAL A CA 1
ATOM 1007 C C . VAL A 1 124 ? 21.186 0.805 -8.078 1.00 69.06 124 VAL A C 1
ATOM 1009 O O . VAL A 1 124 ? 21.031 0.841 -9.297 1.00 69.06 124 VAL A O 1
ATOM 1012 N N . TYR A 1 125 ? 20.885 1.855 -7.305 1.00 74.56 125 TYR A N 1
ATOM 1013 C CA . TYR A 1 125 ? 20.377 3.126 -7.837 1.00 74.56 125 TYR A CA 1
ATOM 1014 C C . TYR A 1 125 ? 21.366 3.791 -8.778 1.00 74.56 125 TYR A C 1
ATOM 1016 O O . TYR A 1 125 ? 20.982 4.212 -9.868 1.00 74.56 125 TYR A O 1
ATOM 1024 N N . VAL A 1 126 ? 22.638 3.856 -8.386 1.00 72.75 126 VAL A N 1
ATOM 1025 C CA . VAL A 1 126 ? 23.696 4.405 -9.234 1.00 72.75 126 VAL A CA 1
ATOM 1026 C C . VAL A 1 126 ? 23.825 3.582 -10.517 1.00 72.75 126 VAL A C 1
ATOM 1028 O O . VAL A 1 126 ? 23.875 4.156 -11.601 1.00 72.75 126 VAL A O 1
ATOM 1031 N N . MET A 1 127 ? 23.795 2.249 -10.435 1.00 70.50 127 MET A N 1
ATOM 1032 C CA . MET A 1 127 ? 23.866 1.382 -11.615 1.00 70.50 127 MET A CA 1
ATOM 1033 C C . MET A 1 127 ? 22.659 1.542 -12.545 1.00 70.50 127 MET A C 1
ATOM 1035 O O . MET A 1 127 ? 22.837 1.614 -13.760 1.00 70.50 127 MET A O 1
ATOM 1039 N N . LEU A 1 128 ? 21.443 1.638 -12.003 1.00 67.25 128 LEU A N 1
ATOM 1040 C CA . LEU A 1 128 ? 20.224 1.872 -12.783 1.00 67.25 128 LEU A CA 1
ATOM 1041 C C . LEU A 1 128 ? 20.228 3.253 -13.441 1.00 67.25 128 LEU A C 1
ATOM 1043 O O . LEU A 1 128 ? 19.855 3.382 -14.606 1.00 67.25 128 LEU A O 1
ATOM 1047 N N . TYR A 1 129 ? 20.687 4.275 -12.721 1.00 77.88 129 TYR A N 1
ATOM 1048 C CA . TYR A 1 129 ? 20.813 5.629 -13.245 1.00 77.88 129 TYR A CA 1
ATOM 1049 C C . TYR A 1 129 ? 21.849 5.699 -14.375 1.00 77.88 129 TYR A C 1
ATOM 1051 O O . TYR A 1 129 ? 21.562 6.240 -15.442 1.00 77.88 129 TYR A O 1
ATOM 1059 N N . ILE A 1 130 ? 23.015 5.065 -14.195 1.00 78.56 130 ILE A N 1
ATOM 1060 C CA . ILE A 1 130 ? 24.032 4.913 -15.246 1.00 78.56 130 ILE A CA 1
ATOM 1061 C C . ILE A 1 130 ? 23.454 4.160 -16.443 1.00 78.56 130 ILE A C 1
ATOM 1063 O O . ILE A 1 130 ? 23.626 4.596 -17.577 1.00 78.56 130 ILE A O 1
ATOM 1067 N N . TYR A 1 131 ? 22.739 3.058 -16.216 1.00 81.38 131 TYR A N 1
ATOM 1068 C CA . TYR A 1 131 ? 22.115 2.293 -17.291 1.00 81.38 131 TYR A CA 1
ATOM 1069 C C . TYR A 1 131 ? 21.111 3.141 -18.083 1.00 81.38 131 TYR A C 1
ATOM 1071 O O . TYR A 1 131 ? 21.143 3.133 -19.310 1.00 81.38 131 TYR A O 1
ATOM 1079 N N . MET A 1 132 ? 20.271 3.928 -17.407 1.00 82.25 132 MET A N 1
ATOM 1080 C CA . MET A 1 132 ? 19.313 4.830 -18.052 1.00 82.25 132 MET A CA 1
ATOM 1081 C C . MET A 1 132 ? 20.013 5.918 -18.879 1.00 82.25 132 MET A C 1
ATOM 1083 O O . MET A 1 132 ? 19.619 6.166 -20.019 1.00 82.25 132 MET A O 1
ATOM 1087 N N . ILE A 1 133 ? 21.086 6.517 -18.349 1.00 83.81 133 ILE A N 1
ATOM 1088 C CA . ILE A 1 133 ? 21.923 7.464 -19.099 1.00 83.81 133 ILE A CA 1
ATOM 1089 C C . ILE A 1 133 ? 22.531 6.782 -20.325 1.00 83.81 133 ILE A C 1
ATOM 1091 O O . ILE A 1 133 ? 22.480 7.339 -21.415 1.00 83.81 133 ILE A O 1
ATOM 1095 N N . MET A 1 134 ? 23.061 5.567 -20.184 1.00 81.62 134 MET A N 1
ATOM 1096 C CA . MET A 1 134 ? 23.644 4.817 -21.297 1.00 81.62 134 MET A CA 1
ATOM 1097 C C . MET A 1 134 ? 22.611 4.515 -22.386 1.00 81.62 134 MET A C 1
ATOM 1099 O O . MET A 1 134 ? 22.902 4.711 -23.562 1.00 81.62 134 MET A O 1
ATOM 1103 N N . GLN A 1 135 ? 21.395 4.102 -22.017 1.00 82.06 135 GLN A N 1
ATOM 1104 C CA . GLN A 1 135 ? 20.298 3.893 -22.970 1.00 82.06 135 GLN A CA 1
ATOM 1105 C C . GLN A 1 135 ? 19.944 5.188 -23.716 1.00 82.06 135 GLN A C 1
ATOM 1107 O O . GLN A 1 135 ? 19.789 5.176 -24.937 1.00 82.06 135 GLN A O 1
ATOM 1112 N N . LEU A 1 136 ? 19.885 6.319 -23.006 1.00 82.12 136 LEU A N 1
ATOM 1113 C CA . LEU A 1 136 ? 19.640 7.625 -23.614 1.00 82.12 136 LEU A CA 1
ATOM 1114 C C . LEU A 1 136 ? 20.770 8.024 -24.575 1.00 82.12 136 LEU A C 1
ATOM 1116 O O . LEU A 1 136 ? 20.495 8.449 -25.695 1.00 82.12 136 LEU A O 1
ATOM 1120 N N . LEU A 1 137 ? 22.031 7.836 -24.170 1.00 78.62 137 LEU A N 1
ATOM 1121 C CA . LEU A 1 137 ? 23.211 8.108 -24.994 1.00 78.62 137 LEU A CA 1
ATOM 1122 C C . LEU A 1 137 ? 23.220 7.257 -26.273 1.00 78.62 137 LEU A C 1
ATOM 1124 O O . LEU A 1 137 ? 23.469 7.785 -27.356 1.00 78.62 137 LEU A O 1
ATOM 1128 N N . PHE A 1 138 ? 22.896 5.965 -26.175 1.00 80.81 138 PHE A N 1
ATOM 1129 C CA . PHE A 1 138 ? 22.780 5.086 -27.341 1.00 80.81 138 PHE A CA 1
ATOM 1130 C C . PHE A 1 138 ? 21.636 5.489 -28.275 1.00 80.81 138 PHE A C 1
ATOM 1132 O O . PHE A 1 138 ? 21.789 5.378 -29.489 1.00 80.81 138 PHE A O 1
ATOM 1139 N N . ALA A 1 139 ? 20.521 5.994 -27.743 1.00 80.75 139 ALA A N 1
ATOM 1140 C CA . ALA A 1 139 ? 19.403 6.467 -28.555 1.00 80.75 139 ALA A CA 1
ATOM 1141 C C . ALA A 1 139 ? 19.731 7.762 -29.326 1.00 80.75 139 ALA A C 1
ATOM 1143 O O . ALA A 1 139 ? 19.317 7.915 -30.475 1.00 80.75 139 ALA A O 1
ATOM 1144 N N . ILE A 1 140 ? 20.503 8.684 -28.734 1.00 79.50 140 ILE A N 1
ATOM 1145 C CA . ILE A 1 140 ? 20.861 9.968 -29.372 1.00 79.50 140 ILE A CA 1
ATOM 1146 C C . ILE A 1 140 ? 22.111 9.894 -30.264 1.00 79.50 140 ILE A C 1
ATOM 1148 O O . ILE A 1 140 ? 22.249 10.696 -31.191 1.00 79.50 140 ILE A O 1
ATOM 1152 N N . ALA A 1 141 ? 23.016 8.936 -30.032 1.00 76.81 141 ALA A N 1
ATOM 1153 C CA . ALA A 1 141 ? 24.233 8.740 -30.827 1.00 76.81 141 ALA A CA 1
ATOM 1154 C C . ALA A 1 141 ? 23.994 8.614 -32.356 1.00 76.81 141 ALA A C 1
ATOM 1156 O O . ALA A 1 141 ? 24.684 9.295 -33.128 1.00 76.81 141 ALA A O 1
ATOM 1157 N N . PRO A 1 142 ? 23.020 7.819 -32.846 1.00 76.25 142 PRO A N 1
ATOM 1158 C CA . PRO A 1 142 ? 22.718 7.753 -34.277 1.00 76.25 142 PRO A CA 1
ATOM 1159 C C . PRO A 1 142 ? 22.073 9.043 -34.810 1.00 76.25 142 PRO A C 1
ATOM 1161 O O . PRO A 1 142 ? 22.223 9.359 -35.987 1.00 76.25 1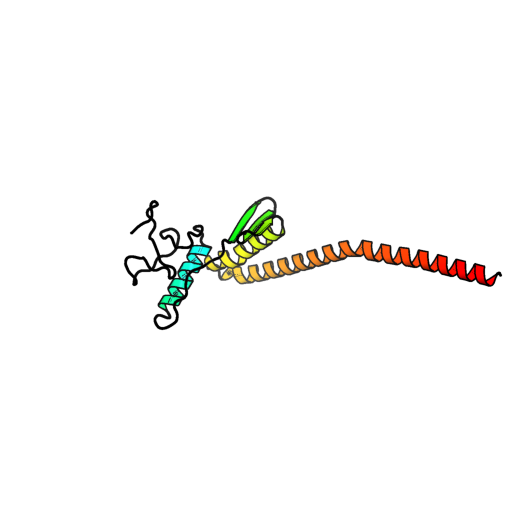42 PRO A O 1
ATOM 1164 N N . LEU A 1 143 ? 21.408 9.830 -33.958 1.00 72.44 143 LEU A N 1
ATOM 1165 C CA . LEU A 1 143 ? 20.810 11.109 -34.351 1.00 72.44 143 LEU A CA 1
ATOM 1166 C C . LEU A 1 143 ? 21.888 12.164 -34.643 1.00 72.44 143 LEU A C 1
ATOM 1168 O O . LEU A 1 143 ? 21.857 12.827 -35.678 1.00 72.44 143 LEU A O 1
ATOM 1172 N N . GLY A 1 144 ? 22.882 12.282 -33.758 1.00 72.19 144 GLY A N 1
ATOM 1173 C CA . GLY A 1 144 ? 23.962 13.262 -33.904 1.00 72.19 144 GLY A CA 1
ATOM 1174 C C . GLY A 1 144 ? 24.889 12.987 -35.094 1.00 72.19 144 GLY A C 1
ATOM 1175 O O . GLY A 1 144 ? 25.377 13.923 -35.730 1.00 72.19 144 GLY A O 1
ATOM 1176 N N . SER A 1 145 ? 25.118 11.713 -35.425 1.00 74.00 145 SER A N 1
ATOM 1177 C CA . SER A 1 145 ? 25.911 11.333 -36.604 1.00 74.00 145 SER A CA 1
ATOM 1178 C C . SER A 1 145 ? 25.185 11.653 -37.913 1.00 74.00 145 SER A C 1
ATOM 1180 O O . SER A 1 145 ? 25.804 12.201 -38.826 1.00 74.00 145 SER A O 1
ATOM 1182 N N . LYS A 1 146 ? 23.870 11.413 -37.970 1.00 74.06 146 LYS A N 1
ATOM 1183 C CA . LYS A 1 146 ? 23.035 11.716 -39.138 1.00 74.06 146 LYS A CA 1
ATOM 1184 C C . LYS A 1 146 ? 22.961 13.220 -39.425 1.00 74.06 146 LYS A C 1
ATOM 1186 O O . LYS A 1 146 ? 23.222 13.636 -40.547 1.00 74.06 146 LYS A O 1
ATOM 1191 N N . ILE A 1 147 ? 22.767 14.043 -38.389 1.00 77.25 147 ILE A N 1
ATOM 1192 C CA . ILE A 1 147 ? 22.753 15.514 -38.510 1.00 77.25 147 ILE A CA 1
ATOM 1193 C C . ILE A 1 147 ? 24.087 16.051 -39.058 1.00 77.25 147 ILE A C 1
ATOM 1195 O O . ILE A 1 147 ? 24.101 16.884 -39.963 1.00 77.25 147 ILE A O 1
ATOM 1199 N N . LYS A 1 148 ? 25.229 15.556 -38.555 1.00 78.81 148 LYS A N 1
ATOM 1200 C CA . LYS A 1 148 ? 26.555 15.965 -39.059 1.00 78.81 148 LYS A CA 1
ATOM 1201 C C . LYS A 1 148 ? 26.788 15.564 -40.514 1.00 78.81 148 LYS A C 1
ATOM 1203 O O . LYS A 1 148 ? 27.534 16.247 -41.218 1.00 78.81 148 LYS A O 1
ATOM 1208 N N . GLN A 1 149 ? 26.219 14.444 -40.947 1.00 83.31 149 GLN A N 1
ATOM 1209 C CA . GLN A 1 149 ? 26.357 13.969 -42.316 1.00 83.31 149 GLN A CA 1
ATOM 1210 C C . GLN A 1 149 ? 25.532 14.825 -43.281 1.00 83.31 149 GLN A C 1
ATOM 1212 O O . GLN A 1 149 ? 26.083 15.281 -44.283 1.00 83.31 149 GLN A O 1
ATOM 1217 N N . ASP A 1 150 ? 24.282 15.128 -42.933 1.00 83.44 150 ASP A N 1
ATOM 1218 C CA . ASP A 1 150 ? 23.393 15.963 -43.748 1.00 83.44 150 ASP A CA 1
ATOM 1219 C C . ASP A 1 150 ? 23.955 17.386 -43.918 1.00 83.44 150 ASP A C 1
ATOM 1221 O O . ASP A 1 150 ? 24.076 17.874 -45.042 1.00 83.44 150 ASP A O 1
ATOM 1225 N N . GLN A 1 151 ? 24.460 18.001 -42.839 1.00 85.88 151 GLN A N 1
ATOM 1226 C CA . GLN A 1 151 ? 25.102 19.323 -42.906 1.00 85.88 151 GLN A CA 1
ATOM 1227 C C . GLN A 1 151 ? 26.335 19.355 -43.823 1.00 85.88 151 GLN A C 1
ATOM 1229 O O . GLN A 1 151 ? 26.559 20.335 -44.532 1.00 85.88 151 GLN A O 1
ATOM 1234 N N . ARG A 1 152 ? 27.154 18.292 -43.842 1.00 85.62 152 ARG A N 1
ATOM 1235 C CA . ARG A 1 152 ? 28.324 18.216 -44.740 1.00 85.62 152 ARG A CA 1
ATOM 1236 C C . ARG A 1 152 ? 27.924 18.092 -46.206 1.00 85.62 152 ARG A C 1
ATOM 1238 O O . ARG A 1 152 ? 28.657 18.580 -47.063 1.00 85.62 152 ARG A O 1
ATOM 1245 N N . VAL A 1 153 ? 26.819 17.409 -46.498 1.00 88.00 153 VAL A N 1
ATOM 1246 C CA . VAL A 1 153 ? 26.297 17.281 -47.865 1.00 88.00 153 VAL A CA 1
ATOM 1247 C C . VAL A 1 153 ? 25.763 18.627 -48.352 1.00 88.00 153 VAL A C 1
ATOM 1249 O O . VAL A 1 153 ? 26.081 19.041 -49.465 1.00 88.00 153 VAL A O 1
ATOM 1252 N N . GLU A 1 154 ? 25.027 19.340 -47.504 1.00 89.50 154 GLU A N 1
ATOM 1253 C CA . GLU A 1 154 ? 24.467 20.655 -47.821 1.00 89.50 154 GLU A CA 1
ATOM 1254 C C . GLU A 1 154 ? 25.558 21.718 -48.033 1.00 89.50 154 GLU A C 1
ATOM 1256 O O . GLU A 1 154 ? 25.555 22.417 -49.045 1.00 89.50 154 GLU A O 1
ATOM 1261 N N . LEU A 1 155 ? 26.578 21.757 -47.165 1.00 88.88 155 LEU A N 1
ATOM 1262 C CA . LEU A 1 155 ? 27.746 22.636 -47.320 1.00 88.88 155 LEU A CA 1
ATOM 1263 C C . LEU A 1 155 ? 28.482 22.422 -48.649 1.00 88.88 155 LEU A C 1
ATOM 1265 O O . LEU A 1 155 ? 28.903 23.391 -49.279 1.00 88.88 155 LEU A O 1
ATOM 1269 N N . LYS A 1 156 ? 28.627 21.167 -49.092 1.00 91.50 156 LYS A N 1
ATOM 1270 C CA . LYS A 1 156 ? 29.267 20.858 -50.379 1.00 91.50 156 LYS A CA 1
ATOM 1271 C C . LYS A 1 156 ? 28.443 21.343 -51.571 1.00 91.50 156 LYS A C 1
ATOM 1273 O O . LYS A 1 156 ? 29.036 21.843 -52.520 1.00 91.50 156 LYS A O 1
ATOM 1278 N N . ARG A 1 157 ? 27.108 21.237 -51.519 1.00 91.50 157 ARG A N 1
ATOM 1279 C CA . ARG A 1 157 ? 26.225 21.788 -52.565 1.00 91.50 157 ARG A CA 1
ATOM 1280 C C . ARG A 1 157 ? 26.355 23.301 -52.670 1.00 91.50 157 ARG A C 1
ATOM 1282 O O . ARG A 1 157 ? 26.602 23.807 -53.755 1.00 91.50 157 ARG A O 1
ATOM 1289 N N . ILE A 1 158 ? 26.273 23.999 -51.537 1.00 91.25 158 ILE A N 1
ATOM 1290 C CA . ILE A 1 158 ? 26.386 25.464 -51.499 1.00 91.25 158 ILE A CA 1
ATOM 1291 C C . ILE A 1 158 ? 27.747 25.916 -52.052 1.00 91.25 158 ILE A C 1
ATOM 1293 O O . ILE A 1 158 ? 27.826 26.880 -52.807 1.00 91.25 158 ILE A O 1
ATOM 1297 N N . GLN A 1 159 ? 28.832 25.206 -51.721 1.00 92.94 159 GLN A N 1
ATOM 1298 C CA . GLN A 1 159 ? 30.161 25.503 -52.268 1.00 92.94 159 GLN A CA 1
ATOM 1299 C C . GLN A 1 159 ? 30.232 25.309 -53.789 1.00 92.94 159 GLN A C 1
ATOM 1301 O O . GLN A 1 159 ? 30.822 26.146 -54.468 1.00 92.94 159 GLN A O 1
ATOM 1306 N N . GLN A 1 160 ? 29.616 24.249 -54.320 1.00 92.94 160 GLN A N 1
ATOM 1307 C CA . GLN A 1 160 ? 29.554 24.001 -55.764 1.00 92.94 160 GLN A CA 1
ATOM 1308 C C . GLN A 1 160 ? 28.748 25.078 -56.499 1.00 92.94 160 GLN A C 1
ATOM 1310 O O . GLN A 1 160 ? 29.227 25.605 -57.499 1.00 92.94 160 GLN A O 1
ATOM 1315 N N . GLU A 1 161 ? 27.585 25.468 -55.975 1.00 92.69 161 GLU A N 1
ATOM 1316 C CA . GLU A 1 161 ? 26.766 26.542 -56.555 1.00 92.69 161 GLU A CA 1
ATOM 1317 C C . GLU A 1 161 ? 27.534 27.872 -56.596 1.00 92.69 161 GLU A C 1
ATOM 1319 O O . GLU A 1 161 ? 27.558 28.552 -57.621 1.00 92.69 161 GLU A O 1
ATOM 1324 N N . ILE A 1 162 ? 28.243 28.226 -55.517 1.00 91.38 162 ILE A N 1
ATOM 1325 C CA . ILE A 1 162 ? 29.071 29.443 -55.470 1.00 91.38 162 ILE A CA 1
ATOM 1326 C C . ILE A 1 162 ? 30.202 29.403 -56.511 1.00 91.38 162 ILE A C 1
ATOM 1328 O O . ILE A 1 162 ? 30.527 30.435 -57.101 1.00 91.38 162 ILE A O 1
ATOM 1332 N N . GLU A 1 163 ? 30.835 28.248 -56.733 1.00 91.88 163 GLU A N 1
ATOM 1333 C CA . GLU A 1 163 ? 31.880 28.110 -57.754 1.00 91.88 163 GLU A CA 1
ATOM 1334 C C . GLU A 1 163 ? 31.337 28.217 -59.182 1.00 91.88 163 GLU A C 1
ATOM 1336 O O . GLU A 1 163 ? 32.014 28.787 -60.039 1.00 91.88 163 GLU A O 1
ATOM 1341 N N . GLU A 1 164 ? 30.136 27.703 -59.448 1.00 90.44 164 GLU A N 1
ATOM 1342 C CA . GLU A 1 164 ? 29.476 27.836 -60.749 1.00 90.44 164 GLU A CA 1
ATOM 1343 C C . GLU A 1 164 ? 29.075 29.287 -61.035 1.00 90.44 164 GLU A C 1
ATOM 1345 O O . GLU A 1 164 ? 29.355 29.790 -62.123 1.00 90.44 164 GLU A O 1
ATOM 1350 N N . PHE A 1 165 ? 28.530 29.998 -60.042 1.00 85.88 165 PHE A N 1
ATOM 1351 C CA . PHE A 1 165 ? 28.209 31.424 -60.165 1.00 85.88 165 PHE A CA 1
ATOM 1352 C C . PHE A 1 165 ? 29.438 32.302 -60.427 1.00 85.88 165 PHE A C 1
ATOM 1354 O O . PHE A 1 165 ? 29.333 33.296 -61.133 1.00 85.88 165 PHE A O 1
ATOM 1361 N N . LYS A 1 166 ? 30.612 31.949 -59.890 1.00 87.00 166 LYS A N 1
ATOM 1362 C CA . LYS A 1 166 ? 31.861 32.700 -60.126 1.00 87.00 166 LYS A CA 1
ATOM 1363 C C . LYS A 1 166 ? 32.453 32.510 -61.528 1.00 87.00 166 LYS A C 1
ATOM 1365 O O . LYS A 1 166 ? 33.393 33.223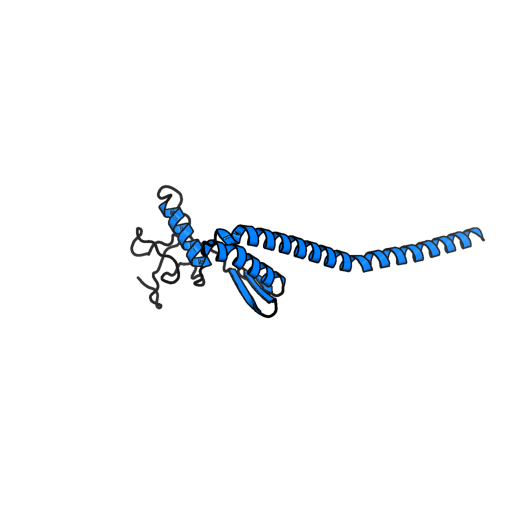 -61.870 1.00 87.00 166 LYS A O 1
ATOM 1370 N N . LYS A 1 167 ? 31.984 31.519 -62.293 1.00 80.75 167 LYS A N 1
ATOM 1371 C CA . LYS A 1 167 ? 32.465 31.220 -63.655 1.00 80.75 167 LYS A CA 1
ATOM 1372 C C . LYS A 1 167 ? 31.615 31.866 -64.756 1.00 80.75 167 LYS A C 1
ATOM 1374 O O . LYS A 1 167 ? 32.010 31.776 -65.917 1.00 80.75 167 LYS A O 1
ATOM 1379 N N . GLN A 1 168 ? 30.475 32.458 -64.401 1.00 71.38 168 GLN A N 1
ATOM 1380 C CA . GLN A 1 168 ? 29.636 33.278 -65.282 1.00 71.38 168 GLN A CA 1
ATOM 1381 C C . GLN A 1 168 ? 30.055 34.746 -65.190 1.00 71.38 168 GLN A C 1
ATOM 1383 O O . GLN A 1 168 ? 29.987 35.421 -66.239 1.00 71.38 168 GLN A O 1
#

Foldseek 3Di:
DADPVQAFEAEQQQAGPVDNVHGDFAPRHAYPVRADRDPVRRVQSVVLNVVCVVCVPDPRDTDDDWRWDWADPDPCKIWTDTHPDIDMDNVSSVVVVVCCLPPVVVVVVCPPCVVVSVVVVVVVVVVVVVVVVVVVCVVCVVVVVVVVVVVVVVVVVVVVVVVVVVVD

pLDDT: mean 84.76, std 12.2, range [47.69, 97.38]

Organism: Paramecium primaurelia (NCBI:txid5886)

Sequence (168 aa):
MFDPKKQLLVDDYLKIRTNQNIYCAGDICISSQNETKTAFAAEMQGEIIAYNLKHPNKQIKSYWIPNTYIISLGGWKAVFVFETFTFGGFIPYLMKLFIEVVVVNDFRGIIGFNTIHQIMNYIVYVMLYIYMIMQLLFAIAPLGSKIKQDQRVELKRIQQEIEEFKKQ

Secondary structure (DSSP, 8-state):
-B-TTSPEEB-TTSEETTEEEEE--GGGEE-TT-----HHHHHHHHHHHHHHHH-TTS-PPPP----EEEEEEETTEEEEEETTEEEEEHHHHHHHHHHIIIIIHHHTT-TTTHHHHHHHHHHHHHHHHHHHHHHHHHHHHHHHHHHHHHHHHHHHHHHHHHHHHTT-